Protein AF-A0A2E1W2G9-F1 (afdb_monomer)

Mean predicted aligned error: 10.28 Å

Foldseek 3Di:
DQDWDADPVRDGDPGPPPWDKDKDKDKDKDDPDLQKIKIKIKMWIWTAQPDDDPPDVPDDFRIKIKMKIKIKIWDHDDPDQWIKMKMKMWMKMWTHDPDDPPDHTKMKIKIKIKIWTQRPVFRKIKIWMWMWIPMPDDDHTDIDIDIDIDGDD

pLDDT: mean 82.3, std 17.55, range [36.31, 98.31]

Sequence (153 aa):
VKQVWFGKDGTVAEAQTANTASSFDFLLERMTGNGSAVSLEAEVVRYDGLGGYPTVPGSSYQTLSGGFLLAAYLFPETSGPGQFEILVKYGVATFSQDRNAVYPDFDQKTSEVNFNYILNEFNARVMIFFKNTDYTAVRMDDKQAGVGLQIQM

Structure (mmCIF, N/CA/C/O backbone):
data_AF-A0A2E1W2G9-F1
#
_entry.id   AF-A0A2E1W2G9-F1
#
loop_
_atom_site.group_PDB
_atom_site.id
_atom_site.type_symbol
_atom_site.label_atom_id
_atom_site.label_alt_id
_atom_site.label_comp_id
_atom_site.label_asym_id
_atom_site.label_entity_id
_atom_site.label_seq_id
_atom_site.pdbx_PDB_ins_code
_atom_site.Cartn_x
_atom_site.Cartn_y
_atom_site.Cartn_z
_atom_site.occupancy
_atom_site.B_iso_or_equiv
_atom_site.auth_seq_id
_atom_site.auth_comp_id
_atom_site.auth_asym_id
_atom_site.auth_atom_id
_atom_site.pdbx_PDB_model_num
ATOM 1 N N . VAL A 1 1 ? -3.255 2.691 -35.569 1.00 36.31 1 VAL A N 1
ATOM 2 C CA . VAL A 1 1 ? -2.872 2.916 -36.986 1.00 36.31 1 VAL A CA 1
ATOM 3 C C . VAL A 1 1 ? -1.449 3.452 -36.991 1.0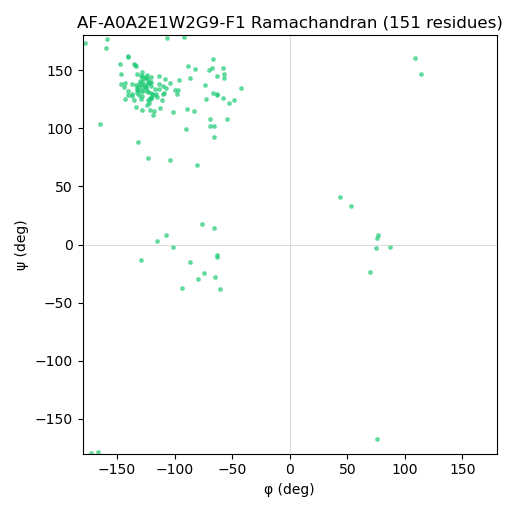0 36.31 1 VAL A C 1
ATOM 5 O O . VAL A 1 1 ? -1.207 4.435 -36.308 1.00 36.31 1 VAL A O 1
ATOM 8 N N . LYS A 1 2 ? -0.499 2.778 -37.649 1.00 36.69 2 LYS A N 1
ATOM 9 C CA . L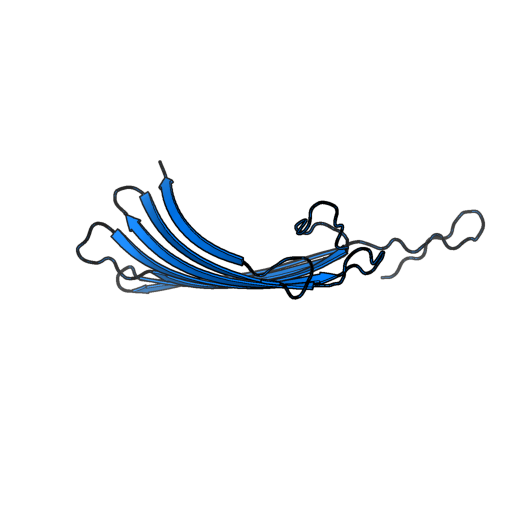YS A 1 2 ? 0.912 3.200 -37.697 1.00 36.69 2 LYS A CA 1
ATOM 10 C C . LYS A 1 2 ? 1.062 4.243 -38.810 1.00 36.69 2 LYS A C 1
ATOM 12 O O . LYS A 1 2 ? 0.810 3.912 -39.964 1.00 36.69 2 LYS A O 1
ATOM 17 N N . GLN A 1 3 ? 1.404 5.486 -38.474 1.00 40.03 3 GLN A N 1
ATOM 18 C CA . GLN A 1 3 ? 1.691 6.533 -39.461 1.00 40.03 3 GLN A CA 1
ATOM 19 C C . GLN A 1 3 ? 3.200 6.637 -39.690 1.00 40.03 3 GLN A C 1
ATOM 21 O O . GLN A 1 3 ? 3.977 6.654 -38.739 1.00 40.03 3 GLN A O 1
ATOM 26 N N . VAL A 1 4 ? 3.594 6.690 -40.961 1.00 47.53 4 VAL A N 1
ATOM 27 C CA . VAL A 1 4 ? 4.972 6.920 -41.412 1.00 47.53 4 VAL A CA 1
ATOM 28 C C . VAL A 1 4 ? 5.018 8.314 -42.027 1.00 47.53 4 VAL A C 1
ATOM 30 O O . VAL A 1 4 ? 4.169 8.639 -42.858 1.00 47.53 4 VAL A O 1
ATOM 33 N N . TRP A 1 5 ? 5.991 9.126 -41.617 1.00 48.72 5 TRP A N 1
ATOM 34 C CA . TRP A 1 5 ? 6.202 10.476 -42.134 1.00 48.72 5 TRP A CA 1
ATOM 35 C C . TRP A 1 5 ? 7.483 10.500 -42.967 1.00 48.72 5 TRP A C 1
ATOM 37 O O . TRP A 1 5 ? 8.531 10.035 -42.522 1.00 48.72 5 TRP A O 1
ATOM 47 N N . PHE A 1 6 ? 7.394 11.027 -44.185 1.00 58.53 6 PHE A N 1
ATOM 48 C CA . PHE A 1 6 ? 8.536 11.151 -45.087 1.00 58.53 6 PHE A CA 1
ATOM 49 C C . PHE A 1 6 ? 9.105 12.569 -45.016 1.00 58.53 6 PHE A C 1
ATOM 51 O O . PHE A 1 6 ? 8.359 13.546 -45.128 1.00 58.53 6 PHE A O 1
ATOM 58 N N . GLY A 1 7 ? 10.423 12.675 -44.829 1.00 50.19 7 GLY A N 1
ATOM 59 C CA . GLY A 1 7 ? 11.148 13.936 -44.949 1.00 50.19 7 GLY A CA 1
ATOM 60 C C . GLY A 1 7 ? 11.147 14.448 -46.393 1.00 50.19 7 GLY A C 1
ATOM 61 O O . GLY A 1 7 ? 10.941 13.692 -47.344 1.00 50.19 7 GLY A O 1
ATOM 62 N N . LYS A 1 8 ? 11.387 15.753 -46.577 1.00 55.28 8 LYS A N 1
ATOM 63 C CA . LYS A 1 8 ? 11.405 16.419 -47.899 1.00 55.28 8 LYS A CA 1
ATOM 64 C C . LYS A 1 8 ? 12.500 15.909 -48.854 1.00 55.28 8 LYS A C 1
ATOM 66 O O . LYS A 1 8 ? 12.471 16.255 -50.029 1.00 55.28 8 LYS A O 1
ATOM 71 N N . ASP A 1 9 ? 13.436 15.109 -48.360 1.00 70.00 9 ASP A N 1
ATOM 72 C CA . ASP A 1 9 ? 14.567 14.500 -49.067 1.00 70.00 9 ASP A CA 1
ATOM 73 C C . ASP A 1 9 ? 14.404 12.982 -49.289 1.00 70.00 9 ASP A C 1
ATOM 75 O O . ASP A 1 9 ? 15.332 12.317 -49.744 1.00 70.00 9 ASP A O 1
ATOM 79 N N . GLY A 1 10 ? 13.230 12.415 -48.984 1.00 55.09 10 GLY A N 1
ATOM 80 C CA . GLY A 1 1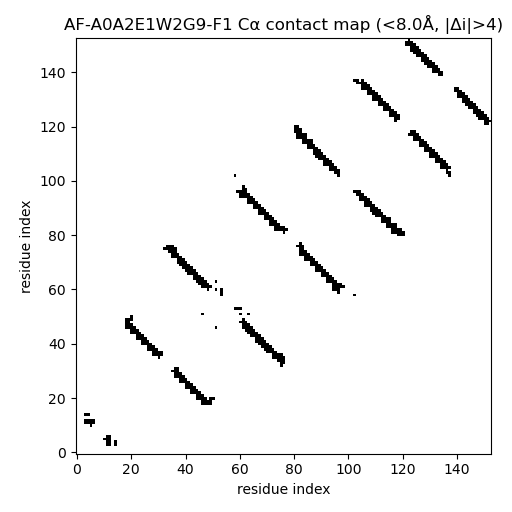0 ? 12.964 10.984 -49.151 1.00 55.09 10 GLY A CA 1
ATOM 81 C C . GLY A 1 10 ? 13.602 10.098 -48.079 1.00 55.09 10 GLY A C 1
ATOM 82 O O . GLY A 1 10 ? 13.494 8.874 -48.166 1.00 55.09 10 GLY A O 1
ATOM 83 N N . THR A 1 11 ? 14.221 10.681 -47.049 1.00 52.56 11 THR A N 1
ATOM 84 C CA . THR A 1 11 ? 14.625 9.924 -45.865 1.00 52.56 11 THR A CA 1
ATOM 85 C C . THR A 1 11 ? 13.392 9.589 -45.023 1.00 52.56 11 THR A C 1
ATOM 87 O O . THR A 1 11 ? 12.470 10.398 -44.849 1.00 52.56 11 THR A O 1
ATOM 90 N N . VAL A 1 12 ? 13.330 8.349 -44.532 1.00 50.44 12 VAL A N 1
ATOM 91 C CA . VAL A 1 12 ? 12.328 7.957 -43.538 1.00 50.44 12 VAL A CA 1
ATOM 92 C C . VAL A 1 12 ? 12.715 8.678 -42.253 1.00 50.44 12 VAL A C 1
ATOM 94 O O . VAL A 1 12 ? 13.725 8.336 -41.643 1.00 50.44 12 VAL A O 1
ATOM 97 N N . ALA A 1 13 ? 11.945 9.696 -41.866 1.00 49.22 13 ALA A N 1
ATOM 98 C CA . ALA A 1 13 ? 12.086 10.272 -40.540 1.00 49.22 13 ALA A CA 1
ATOM 99 C C . ALA A 1 13 ? 11.725 9.170 -39.536 1.00 49.22 13 ALA A C 1
ATOM 101 O O . ALA A 1 13 ? 10.699 8.500 -39.705 1.00 49.22 13 ALA A O 1
ATOM 102 N N . GLU A 1 14 ? 12.600 8.935 -38.555 1.00 48.12 14 GLU A N 1
ATOM 103 C CA . GLU A 1 14 ? 12.409 7.928 -37.511 1.00 48.12 14 GLU A CA 1
ATOM 104 C C . GLU A 1 14 ? 10.967 7.945 -36.998 1.00 48.12 14 GLU A C 1
ATOM 106 O O . GLU A 1 14 ? 10.376 9.003 -36.761 1.00 48.12 14 GLU A O 1
ATOM 111 N N . ALA A 1 15 ? 10.388 6.749 -36.869 1.00 46.38 15 ALA A N 1
ATOM 112 C CA . ALA A 1 15 ? 9.067 6.576 -36.296 1.00 46.38 15 ALA A CA 1
ATOM 113 C C . ALA A 1 15 ? 8.998 7.355 -34.977 1.00 46.38 15 ALA A C 1
ATOM 115 O O . ALA A 1 15 ? 9.821 7.126 -34.094 1.00 46.38 15 ALA A O 1
ATOM 116 N N . GLN A 1 16 ? 8.026 8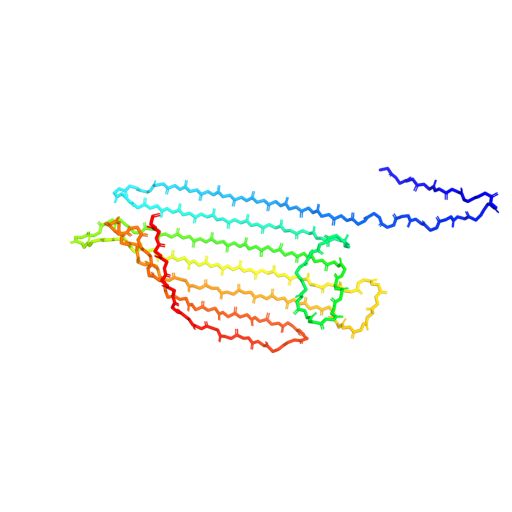.262 -34.836 1.00 42.69 16 GLN A N 1
ATOM 117 C CA . GLN A 1 16 ? 7.712 8.833 -33.531 1.00 42.69 16 GLN A CA 1
ATOM 118 C C . GLN A 1 16 ? 7.446 7.663 -32.582 1.00 42.69 16 GLN A C 1
ATOM 120 O O . GLN A 1 16 ? 6.424 6.983 -32.706 1.00 42.69 16 GLN A O 1
ATOM 125 N N . THR A 1 17 ? 8.366 7.406 -31.655 1.00 56.84 17 THR A N 1
ATOM 126 C CA . THR A 1 17 ? 8.101 6.534 -30.517 1.00 56.84 17 THR A CA 1
ATOM 127 C C . THR A 1 17 ? 7.050 7.253 -29.687 1.00 56.84 17 THR A C 1
ATOM 129 O O . THR A 1 17 ? 7.361 8.165 -28.923 1.00 56.84 17 THR A O 1
ATOM 132 N N . ALA A 1 18 ? 5.780 6.944 -29.944 1.00 63.84 18 ALA A N 1
ATOM 133 C CA . ALA A 1 18 ? 4.674 7.512 -29.202 1.00 63.84 18 ALA A CA 1
ATOM 134 C C . ALA A 1 18 ? 4.742 6.931 -27.793 1.00 63.84 18 ALA A C 1
ATOM 136 O O . ALA A 1 18 ? 4.394 5.774 -27.575 1.00 63.84 18 ALA A O 1
ATOM 137 N N . ASN A 1 19 ? 5.244 7.729 -26.862 1.00 77.94 19 ASN A N 1
ATOM 138 C CA . ASN A 1 19 ? 5.235 7.365 -25.462 1.00 77.94 19 ASN A CA 1
ATOM 139 C C . ASN A 1 19 ? 3.773 7.227 -24.983 1.00 77.94 19 ASN A C 1
ATOM 141 O O . ASN A 1 19 ? 2.896 7.968 -25.438 1.00 77.94 19 ASN A O 1
ATOM 145 N N . THR A 1 20 ? 3.493 6.296 -24.070 1.00 79.56 20 THR A N 1
ATOM 146 C CA . THR A 1 20 ? 2.134 6.011 -23.579 1.00 79.56 20 THR A CA 1
ATOM 147 C C . THR A 1 20 ? 2.082 5.857 -22.062 1.00 79.56 20 THR A C 1
ATOM 149 O O . THR A 1 20 ? 3.077 5.535 -21.416 1.00 79.56 20 THR A O 1
ATOM 152 N N . ALA A 1 21 ? 0.903 6.105 -21.495 1.00 83.50 21 ALA A N 1
ATOM 153 C CA . ALA A 1 21 ? 0.587 5.864 -20.095 1.00 83.50 21 ALA A CA 1
ATOM 154 C C . ALA A 1 21 ? -0.839 5.315 -20.004 1.00 83.50 21 ALA A C 1
ATOM 156 O O . ALA A 1 21 ? -1.755 5.856 -20.627 1.00 83.50 21 ALA A O 1
ATOM 157 N N . SER A 1 22 ? -1.026 4.243 -19.245 1.00 86.81 22 SER A N 1
ATOM 158 C CA . SER A 1 22 ? -2.330 3.624 -19.018 1.00 86.81 22 SER A CA 1
ATOM 159 C C . SER A 1 22 ? -2.427 3.117 -17.591 1.00 86.81 22 SER A C 1
ATOM 161 O O . SER A 1 22 ? -1.478 2.511 -17.091 1.00 86.81 22 SER A O 1
ATOM 163 N N . SER A 1 23 ? -3.585 3.305 -16.973 1.00 90.62 23 SER A N 1
ATOM 164 C CA . SER A 1 23 ? -3.900 2.765 -15.657 1.00 90.62 23 SER A CA 1
ATOM 165 C C . SER A 1 23 ? -5.288 2.141 -15.644 1.00 90.62 23 SER A C 1
ATOM 167 O O . SER A 1 23 ? -6.164 2.489 -16.441 1.00 90.62 23 SER A O 1
ATOM 169 N N . PHE A 1 24 ? -5.467 1.197 -14.733 1.00 94.56 24 PHE A N 1
ATOM 170 C CA . PHE A 1 24 ? -6.753 0.665 -14.330 1.00 94.56 24 PHE A CA 1
ATOM 171 C C . PHE A 1 24 ? -6.784 0.648 -12.807 1.00 94.56 24 PHE A C 1
ATOM 173 O O . PHE A 1 24 ? -5.850 0.144 -12.185 1.00 94.56 24 PHE A O 1
ATOM 180 N N . ASP A 1 25 ? -7.856 1.185 -12.243 1.00 95.94 25 ASP A N 1
ATOM 181 C CA . ASP A 1 25 ? -8.088 1.261 -10.807 1.00 95.94 25 ASP A CA 1
ATOM 182 C C . ASP A 1 25 ? -9.437 0.619 -10.471 1.00 95.94 25 ASP A C 1
ATOM 184 O O . ASP A 1 25 ? -10.403 0.706 -11.241 1.00 95.94 25 ASP A O 1
ATOM 188 N N . PHE A 1 26 ? -9.483 -0.061 -9.334 1.00 97.25 26 PHE A N 1
ATOM 189 C CA . PHE A 1 26 ? -10.660 -0.729 -8.815 1.00 97.25 26 PHE A CA 1
ATOM 190 C C . PHE A 1 26 ? -10.738 -0.534 -7.307 1.00 97.25 26 PHE A C 1
ATOM 192 O O . PHE A 1 26 ? -9.817 -0.900 -6.584 1.00 97.25 26 PHE A O 1
ATOM 199 N N . LEU A 1 27 ? -11.895 -0.074 -6.834 1.00 97.75 27 LEU A N 1
ATOM 200 C CA . LEU A 1 27 ? -12.202 0.054 -5.417 1.00 97.75 27 LEU A CA 1
ATOM 201 C C . LEU A 1 27 ? -13.569 -0.564 -5.118 1.00 97.75 27 LEU A C 1
ATOM 203 O O . LEU A 1 27 ? -14.579 -0.232 -5.744 1.00 97.75 27 LEU A O 1
ATOM 207 N N . LEU A 1 28 ? -13.599 -1.440 -4.121 1.00 97.75 28 LEU A N 1
ATOM 208 C CA . LEU A 1 28 ? -14.806 -1.973 -3.512 1.00 97.75 28 LEU A CA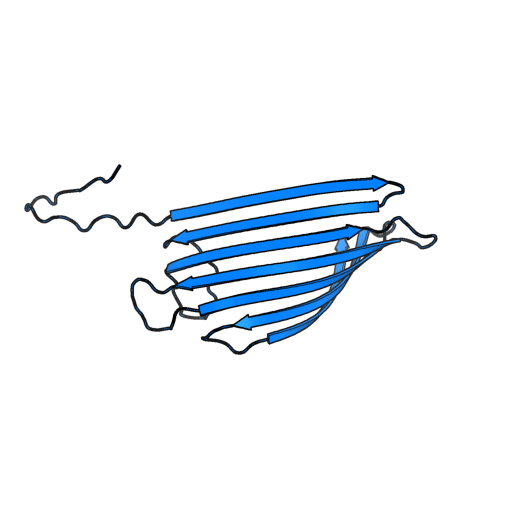 1
ATOM 209 C C . LEU A 1 28 ? -14.787 -1.645 -2.026 1.00 97.75 28 LEU A C 1
ATOM 211 O O . LEU A 1 28 ? -13.880 -2.056 -1.310 1.00 97.75 28 LEU A O 1
ATOM 215 N N . GLU A 1 29 ? -15.848 -1.011 -1.548 1.00 97.44 29 GLU A N 1
ATOM 216 C CA . GLU A 1 29 ? -16.105 -0.851 -0.123 1.00 97.44 29 GLU A CA 1
ATOM 217 C C . GLU A 1 29 ? -17.489 -1.401 0.203 1.00 97.44 29 GLU A C 1
ATOM 219 O O . GLU A 1 29 ? -18.462 -1.187 -0.528 1.00 97.44 29 GLU A O 1
ATOM 224 N N . ARG A 1 30 ? -17.582 -2.151 1.301 1.00 96.75 30 ARG A N 1
ATOM 225 C CA . ARG A 1 30 ? -18.847 -2.705 1.761 1.00 96.75 30 ARG A CA 1
ATOM 226 C C . ARG A 1 30 ? -18.937 -2.696 3.275 1.00 96.75 30 ARG A C 1
ATOM 228 O O . ARG A 1 30 ? -18.140 -3.329 3.962 1.00 96.75 30 ARG A O 1
ATOM 235 N N . MET A 1 31 ? -20.001 -2.084 3.781 1.00 95.50 31 MET A N 1
ATOM 236 C CA . MET A 1 31 ? -20.393 -2.217 5.180 1.00 95.50 31 MET A CA 1
ATOM 237 C C . MET A 1 31 ? -20.835 -3.656 5.469 1.00 95.50 31 MET A C 1
ATOM 239 O O . MET A 1 31 ? -21.666 -4.222 4.751 1.00 95.50 31 MET A O 1
ATOM 243 N N . THR A 1 32 ? -20.294 -4.243 6.534 1.00 90.06 32 THR A N 1
ATOM 244 C CA . THR A 1 32 ? -20.576 -5.625 6.958 1.00 90.06 32 THR A CA 1
ATOM 245 C C . THR A 1 32 ? -21.559 -5.710 8.130 1.00 90.06 32 THR A C 1
ATOM 247 O O . THR A 1 32 ? -21.970 -6.805 8.507 1.00 90.06 32 THR A O 1
ATOM 250 N N . GLY A 1 33 ? -22.007 -4.559 8.648 1.00 88.94 33 GLY A N 1
ATOM 251 C CA . GLY A 1 33 ? -22.973 -4.435 9.747 1.00 88.94 33 GLY A CA 1
ATOM 252 C C . GLY A 1 33 ? -22.327 -3.946 11.045 1.00 88.94 33 GLY A C 1
ATOM 253 O O . GLY A 1 33 ? -21.113 -4.025 11.210 1.00 88.94 33 GLY A O 1
ATOM 254 N N . ASN A 1 34 ? -23.127 -3.413 11.972 1.00 87.12 34 ASN A N 1
ATOM 255 C CA . ASN A 1 34 ? -22.661 -2.909 13.277 1.00 87.12 34 ASN A CA 1
ATOM 256 C C . ASN A 1 34 ? -21.506 -1.881 13.193 1.00 87.12 34 ASN A C 1
ATOM 258 O O . ASN A 1 34 ? -20.634 -1.864 14.052 1.00 87.12 34 ASN A O 1
ATOM 262 N N . GLY A 1 35 ? -21.462 -1.056 12.140 1.00 87.81 35 GLY A N 1
ATOM 263 C CA . GLY A 1 35 ? -20.392 -0.066 11.939 1.00 87.81 35 GLY A CA 1
ATOM 264 C C . GLY A 1 35 ? -19.060 -0.632 11.428 1.00 87.81 35 GLY A C 1
ATOM 265 O O . GLY A 1 35 ? -18.082 0.104 11.366 1.00 87.81 35 GLY A O 1
ATOM 266 N N . SER A 1 36 ? -19.009 -1.915 11.052 1.00 94.06 36 SER A N 1
ATOM 267 C CA . SER A 1 36 ? -17.847 -2.529 10.395 1.00 94.06 36 SER A CA 1
ATOM 268 C C . SER A 1 36 ? -17.893 -2.392 8.873 1.00 94.06 36 SER A C 1
ATOM 270 O O . SER A 1 36 ? -18.975 -2.317 8.275 1.00 94.06 36 SER A O 1
ATOM 272 N N . ALA A 1 37 ? -16.719 -2.410 8.244 1.00 96.62 37 ALA A N 1
ATOM 273 C CA . ALA A 1 37 ? -16.569 -2.340 6.795 1.00 96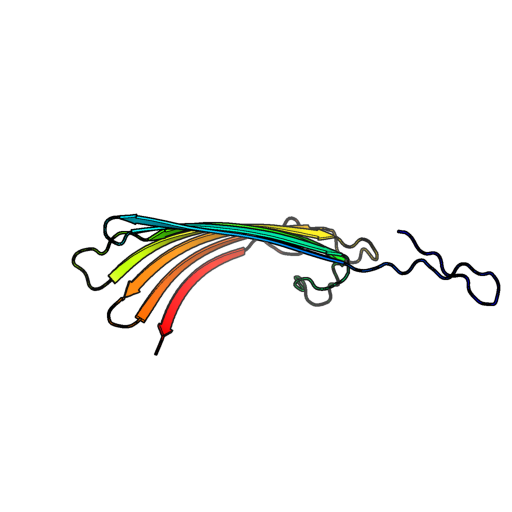.62 37 ALA A CA 1
ATOM 274 C C . ALA A 1 37 ? -15.368 -3.156 6.306 1.00 96.62 37 ALA A C 1
ATOM 276 O O . ALA A 1 37 ? -14.345 -3.253 6.978 1.00 96.62 37 ALA A O 1
ATOM 277 N N . VAL A 1 38 ? -15.500 -3.720 5.109 1.00 97.44 38 VAL A N 1
ATOM 278 C CA . VAL A 1 38 ? -14.402 -4.309 4.337 1.00 97.44 38 VAL A CA 1
ATOM 279 C C . VAL A 1 38 ? -14.142 -3.413 3.135 1.00 97.44 38 VAL A C 1
ATOM 281 O O . VAL A 1 38 ? -15.094 -3.023 2.452 1.00 97.44 38 VAL A O 1
ATOM 284 N N . SER A 1 39 ? -12.871 -3.153 2.837 1.00 98.00 39 SER A N 1
ATOM 285 C CA . SER A 1 39 ? -12.455 -2.533 1.582 1.00 98.00 39 SER A CA 1
ATOM 286 C C . SER A 1 39 ? -11.429 -3.392 0.846 1.00 98.00 39 SER A C 1
ATOM 288 O O . SER A 1 39 ? -10.617 -4.098 1.449 1.00 98.00 39 SER A O 1
ATOM 290 N N . LEU A 1 40 ? -11.508 -3.358 -0.481 1.00 97.88 40 LEU A N 1
ATOM 291 C CA . LEU A 1 40 ? -10.561 -3.974 -1.396 1.00 97.88 40 LEU A CA 1
ATOM 292 C C . LEU A 1 40 ? -10.255 -2.971 -2.506 1.00 97.88 40 LEU A C 1
ATOM 294 O O . LEU A 1 40 ? -11.169 -2.519 -3.191 1.00 97.88 40 LEU A O 1
ATOM 298 N N . GLU A 1 41 ? -8.984 -2.660 -2.701 1.00 98.12 41 GLU A N 1
ATOM 299 C CA . GLU A 1 41 ? -8.513 -1.716 -3.710 1.00 98.12 41 GLU A CA 1
ATOM 300 C C . GLU A 1 41 ? -7.399 -2.359 -4.531 1.00 98.12 41 GLU A C 1
ATOM 302 O O . GLU A 1 41 ? -6.539 -3.054 -3.987 1.00 98.12 41 GLU A O 1
ATOM 307 N N . ALA A 1 42 ? -7.414 -2.160 -5.841 1.00 97.44 42 ALA A N 1
ATOM 308 C CA . ALA A 1 42 ? -6.375 -2.646 -6.726 1.00 97.44 42 ALA A CA 1
ATOM 309 C C . ALA A 1 42 ? -6.111 -1.655 -7.850 1.00 97.44 42 ALA A C 1
ATOM 311 O O . ALA A 1 42 ? -7.037 -1.213 -8.522 1.00 97.44 42 ALA A O 1
ATOM 312 N N . GLU A 1 43 ? -4.837 -1.412 -8.122 1.00 96.31 43 GLU A N 1
ATOM 313 C CA . GLU A 1 43 ? -4.403 -0.590 -9.244 1.00 96.31 43 GLU A CA 1
ATOM 314 C C . GLU A 1 43 ? -3.392 -1.370 -10.076 1.00 96.31 43 GLU A C 1
ATOM 316 O O . GLU A 1 43 ? -2.552 -2.091 -9.535 1.00 96.31 43 GLU A O 1
ATOM 321 N N . VAL A 1 44 ? -3.440 -1.200 -11.394 1.00 93.38 44 VAL A N 1
ATOM 322 C CA . VAL A 1 44 ? -2.351 -1.567 -12.298 1.00 93.38 44 VAL A CA 1
ATOM 323 C C . VAL A 1 44 ? -2.047 -0.409 -13.236 1.00 93.38 44 VAL A C 1
ATOM 325 O O . VAL A 1 44 ? -2.943 0.240 -13.773 1.00 93.38 44 VAL A O 1
ATOM 328 N N . VAL A 1 45 ? -0.764 -0.162 -13.460 1.00 90.75 45 VAL A N 1
ATOM 329 C CA . VAL A 1 45 ? -0.254 0.932 -14.281 1.00 90.75 45 VAL A CA 1
ATOM 330 C C . VAL A 1 45 ? 0.802 0.423 -15.248 1.00 90.75 45 VAL A C 1
ATOM 332 O O . VAL A 1 45 ? 1.583 -0.482 -14.943 1.00 90.75 45 VAL A O 1
ATOM 335 N N . ARG A 1 46 ? 0.848 1.042 -16.424 1.00 88.25 46 ARG A N 1
ATOM 336 C CA . ARG A 1 46 ? 1.920 0.886 -17.400 1.00 88.25 46 ARG A CA 1
ATOM 337 C C . ARG A 1 46 ? 2.279 2.246 -17.976 1.00 88.25 46 ARG A C 1
ATOM 339 O O . ARG A 1 46 ? 1.414 2.952 -18.489 1.00 88.25 46 ARG A O 1
ATOM 346 N N . TYR A 1 47 ? 3.560 2.563 -17.935 1.00 83.94 47 TYR A N 1
ATOM 347 C CA . TYR A 1 47 ? 4.168 3.722 -18.560 1.00 83.94 47 TYR A CA 1
ATOM 348 C C . TYR A 1 47 ? 5.231 3.244 -19.544 1.00 83.94 47 TYR A C 1
ATOM 350 O O . TYR A 1 47 ? 6.003 2.339 -19.234 1.00 83.94 47 TYR A O 1
ATOM 358 N N . ASP A 1 48 ? 5.252 3.854 -20.719 1.00 81.69 48 ASP A N 1
ATOM 359 C CA . ASP A 1 48 ? 6.225 3.643 -21.788 1.00 81.69 48 ASP A CA 1
ATOM 360 C C . ASP A 1 48 ? 6.685 5.029 -22.251 1.00 81.69 48 ASP A C 1
ATOM 362 O O . ASP A 1 48 ? 6.044 5.682 -23.071 1.00 81.69 48 ASP A O 1
ATOM 366 N N . GLY A 1 49 ? 7.722 5.559 -21.609 1.00 69.44 49 GLY A N 1
ATOM 367 C CA . GLY A 1 49 ? 8.347 6.846 -21.907 1.00 69.44 49 GLY A CA 1
ATOM 368 C C . GLY A 1 49 ? 7.581 8.102 -21.459 1.00 69.44 49 GLY A C 1
ATOM 369 O O . GLY A 1 49 ? 8.097 9.206 -21.642 1.00 69.44 49 GLY A O 1
ATOM 370 N N . LEU A 1 50 ? 6.374 7.988 -20.888 1.00 67.38 50 LEU A N 1
ATOM 371 C CA . LEU A 1 50 ? 5.611 9.104 -20.300 1.00 67.38 50 LEU A CA 1
ATOM 372 C C . LEU A 1 50 ? 5.373 8.867 -18.811 1.00 67.38 50 LEU A C 1
ATOM 374 O O . LEU A 1 50 ? 4.564 8.021 -18.458 1.00 67.38 50 LEU A O 1
ATOM 378 N N . GLY A 1 51 ? 6.001 9.662 -17.944 1.00 59.72 51 GLY A N 1
ATOM 379 C CA . GLY A 1 51 ? 5.834 9.528 -16.494 1.00 59.72 51 GLY A CA 1
ATOM 380 C C . GLY A 1 51 ? 6.596 8.337 -15.901 1.00 59.72 51 GLY A C 1
ATOM 381 O O . GLY A 1 51 ? 7.470 7.763 -16.545 1.00 59.72 51 GLY A O 1
ATOM 382 N N . GLY A 1 52 ? 6.288 8.008 -14.646 1.00 55.44 52 GLY A N 1
ATOM 383 C CA . GLY A 1 52 ? 6.996 7.001 -13.852 1.00 55.44 52 GLY A CA 1
ATOM 384 C C . GLY A 1 52 ? 7.725 7.612 -12.654 1.00 55.44 52 GLY A C 1
ATOM 385 O O . GLY A 1 52 ? 8.185 8.754 -12.691 1.00 55.44 52 GLY A O 1
ATOM 386 N N . TYR A 1 53 ? 7.803 6.857 -11.558 1.00 53.25 53 TYR A N 1
ATOM 387 C CA . TYR A 1 53 ? 8.548 7.280 -10.376 1.00 53.25 53 TYR A CA 1
ATOM 388 C C . TYR A 1 53 ? 10.053 7.188 -10.665 1.00 53.25 53 TYR A C 1
ATOM 390 O O . TYR A 1 53 ? 10.520 6.104 -11.023 1.00 53.25 53 TYR A O 1
ATOM 398 N N . PRO A 1 54 ? 10.842 8.266 -10.492 1.00 53.06 54 PRO A N 1
ATOM 399 C CA . PRO A 1 54 ? 12.292 8.150 -10.499 1.00 53.06 54 PRO A CA 1
ATOM 400 C C . PRO A 1 54 ? 12.703 7.322 -9.279 1.00 53.06 54 PRO A C 1
ATOM 402 O O . PRO A 1 54 ? 12.698 7.804 -8.149 1.00 53.06 54 PRO A O 1
ATOM 405 N N . THR A 1 55 ? 13.016 6.048 -9.487 1.00 53.59 55 THR A N 1
ATOM 406 C CA . THR A 1 55 ? 13.352 5.121 -8.397 1.00 53.59 55 THR A CA 1
ATOM 407 C C . THR A 1 55 ? 14.822 5.151 -8.009 1.00 53.59 55 THR A C 1
ATOM 409 O O . THR A 1 55 ? 15.178 4.721 -6.911 1.00 53.59 55 THR A O 1
ATOM 412 N N . VAL A 1 56 ? 15.670 5.734 -8.862 1.00 54.69 56 VAL A N 1
ATOM 413 C CA . VAL A 1 56 ? 17.089 5.983 -8.587 1.00 54.69 56 VAL A CA 1
ATOM 414 C C . VAL A 1 56 ? 17.455 7.388 -9.077 1.00 54.69 56 VAL A C 1
ATOM 416 O O . VAL A 1 56 ? 17.165 7.707 -10.237 1.00 54.69 56 VAL A O 1
ATOM 419 N N . PRO A 1 57 ? 18.092 8.235 -8.246 1.00 51.28 57 PRO A N 1
ATOM 420 C CA . PRO A 1 57 ? 18.616 9.525 -8.688 1.00 51.28 57 PRO A CA 1
ATOM 421 C C . PRO A 1 57 ? 19.522 9.353 -9.914 1.00 51.28 57 PRO A C 1
ATOM 423 O O . PRO A 1 57 ? 20.494 8.605 -9.868 1.00 51.28 57 PRO A O 1
ATOM 426 N N . GLY A 1 58 ? 19.184 10.020 -11.019 1.00 51.91 58 GLY A N 1
ATOM 427 C CA . GLY A 1 58 ? 19.928 9.924 -12.281 1.00 51.91 58 GLY A CA 1
ATOM 428 C C . GLY A 1 58 ? 19.515 8.775 -13.212 1.00 51.91 58 GLY A C 1
ATOM 429 O O . GLY A 1 58 ? 20.048 8.688 -14.315 1.00 51.91 58 GLY A O 1
ATOM 430 N N . SER A 1 59 ? 18.556 7.925 -12.826 1.00 54.44 59 SER A N 1
ATOM 431 C CA . SER A 1 59 ? 17.975 6.929 -13.738 1.00 54.44 59 SER A CA 1
ATOM 432 C C . SER A 1 59 ? 16.815 7.505 -14.552 1.00 54.44 59 SER A C 1
ATOM 434 O O . SER A 1 59 ? 16.007 8.284 -14.048 1.00 54.44 59 SER A O 1
ATOM 436 N N . SER A 1 60 ? 16.720 7.085 -15.814 1.00 56.38 60 SER A N 1
ATOM 437 C CA . SER A 1 60 ? 15.556 7.309 -16.676 1.00 56.38 60 SER A CA 1
ATOM 438 C C . SER A 1 60 ? 15.043 5.953 -17.160 1.00 56.38 60 SER A C 1
ATOM 440 O O . SER A 1 60 ? 15.284 5.545 -18.294 1.00 56.38 60 SER A O 1
ATOM 442 N N . TYR A 1 61 ? 14.387 5.206 -16.265 1.00 59.59 61 TYR A N 1
ATOM 443 C CA . TYR A 1 61 ? 13.679 3.990 -16.674 1.00 59.59 61 TYR A CA 1
ATOM 444 C C . TYR A 1 61 ? 12.557 4.378 -17.627 1.00 59.59 61 TYR A C 1
ATOM 446 O O . TYR A 1 61 ? 11.804 5.315 -17.360 1.00 59.59 61 TYR A O 1
ATOM 454 N N . GLN A 1 62 ? 12.505 3.700 -18.767 1.00 65.38 62 GLN A N 1
ATOM 455 C CA . GLN A 1 62 ? 11.614 4.089 -19.850 1.00 65.38 62 GLN A CA 1
ATOM 456 C C . GLN A 1 62 ? 10.300 3.345 -19.782 1.00 65.38 62 GLN A C 1
ATOM 458 O O . GLN A 1 62 ? 9.258 3.951 -20.007 1.00 65.38 62 GLN A O 1
ATOM 463 N N . THR A 1 63 ? 10.346 2.073 -19.401 1.00 72.56 63 THR A N 1
ATOM 464 C CA . THR A 1 63 ? 9.144 1.282 -19.195 1.00 72.56 63 THR A CA 1
ATOM 465 C C . THR A 1 63 ? 8.991 0.992 -17.709 1.00 72.56 63 THR A C 1
ATOM 467 O O . THR A 1 63 ? 9.893 0.448 -17.069 1.00 72.56 63 THR A O 1
ATOM 470 N N . LEU A 1 64 ? 7.837 1.366 -17.163 1.00 81.12 64 LEU A N 1
ATOM 471 C CA . LEU A 1 64 ? 7.401 1.014 -15.817 1.00 81.12 64 LEU A CA 1
ATOM 472 C C . LEU A 1 64 ? 6.080 0.271 -15.933 1.00 81.12 64 LEU A C 1
ATOM 474 O O . LEU A 1 64 ? 5.116 0.817 -16.462 1.00 81.12 64 LEU A O 1
ATOM 478 N N . SER A 1 65 ? 5.992 -0.928 -15.377 1.00 89.25 65 SER A N 1
ATOM 479 C CA . SER A 1 65 ? 4.700 -1.570 -15.139 1.00 89.25 65 SER A CA 1
ATOM 480 C C . SER A 1 65 ? 4.612 -2.021 -13.703 1.00 89.25 65 SER A C 1
ATOM 482 O O . SER A 1 65 ? 5.554 -2.612 -13.189 1.00 89.25 65 SER A O 1
ATOM 484 N N . GLY A 1 66 ? 3.487 -1.779 -13.057 1.00 91.44 66 GLY A N 1
ATOM 485 C CA . GLY A 1 66 ? 3.315 -2.170 -11.673 1.00 91.44 66 GLY A CA 1
ATOM 486 C C . GLY A 1 66 ? 1.871 -2.095 -11.252 1.00 91.44 66 GLY A C 1
ATOM 487 O O . GLY A 1 66 ? 0.992 -1.771 -12.042 1.00 91.44 66 GLY A O 1
ATOM 488 N N . GLY A 1 67 ? 1.631 -2.412 -9.999 1.00 94.25 67 GLY A N 1
ATOM 489 C CA . GLY A 1 67 ? 0.310 -2.372 -9.425 1.00 94.25 67 GLY A CA 1
ATOM 490 C C . GLY A 1 67 ? 0.341 -2.745 -7.962 1.00 94.25 67 GLY A C 1
ATOM 491 O O . GLY A 1 67 ? 1.373 -3.160 -7.426 1.00 94.25 67 GLY A O 1
ATOM 492 N N . PHE A 1 68 ? -0.802 -2.607 -7.315 1.00 96.94 68 PHE A N 1
ATOM 493 C CA . PHE A 1 68 ? -0.977 -3.056 -5.950 1.00 96.94 68 PHE A CA 1
ATOM 494 C C . PHE A 1 68 ? -2.348 -3.681 -5.742 1.00 96.94 68 PHE A C 1
ATOM 496 O O . PHE A 1 68 ? -3.279 -3.457 -6.506 1.00 96.94 68 PHE A O 1
ATOM 503 N N . LEU A 1 69 ? -2.440 -4.455 -4.668 1.00 98.06 69 LEU A N 1
ATOM 504 C CA . LEU A 1 69 ? -3.674 -4.902 -4.052 1.00 98.06 69 LEU A CA 1
ATOM 505 C C . LEU A 1 69 ? -3.635 -4.479 -2.585 1.00 98.06 69 LEU A C 1
ATOM 507 O O . LEU A 1 69 ? -2.626 -4.669 -1.904 1.00 98.06 69 LEU A O 1
ATOM 511 N N . LEU A 1 70 ? -4.729 -3.919 -2.101 1.00 98.25 70 LEU A N 1
ATOM 512 C CA . LEU A 1 70 ? -4.920 -3.487 -0.731 1.00 98.25 70 LEU A CA 1
ATOM 513 C C . LEU A 1 70 ? -6.227 -4.080 -0.229 1.00 98.25 70 LEU A C 1
ATOM 515 O O . LEU A 1 70 ? -7.247 -4.004 -0.905 1.00 98.25 70 LEU A O 1
ATOM 519 N N . ALA A 1 71 ? -6.188 -4.673 0.956 1.00 98.31 71 ALA A N 1
ATOM 520 C CA . ALA A 1 71 ? -7.381 -5.112 1.659 1.00 98.31 71 ALA A CA 1
ATOM 521 C C . ALA A 1 71 ? -7.379 -4.506 3.058 1.00 98.31 71 ALA A C 1
ATOM 523 O O . ALA A 1 71 ? -6.352 -4.536 3.742 1.00 98.31 71 ALA A O 1
ATOM 524 N N . ALA A 1 72 ? -8.521 -3.987 3.492 1.00 98.12 72 ALA A N 1
ATOM 525 C CA . ALA A 1 72 ? -8.682 -3.495 4.847 1.00 98.12 72 ALA A CA 1
ATOM 526 C C . ALA A 1 72 ? -9.980 -3.989 5.477 1.00 98.12 72 ALA A C 1
ATOM 528 O O . ALA A 1 72 ? -10.969 -4.292 4.803 1.00 98.12 72 ALA A O 1
ATOM 529 N N . TYR A 1 73 ? -9.952 -4.072 6.802 1.00 97.38 73 TYR A N 1
ATOM 530 C CA . TYR A 1 73 ? -11.120 -4.359 7.609 1.00 97.38 73 TYR A CA 1
ATOM 531 C C . TYR A 1 73 ? -11.193 -3.391 8.783 1.00 97.38 73 TYR A C 1
ATOM 533 O O . TYR A 1 73 ? -10.310 -3.375 9.645 1.00 97.38 73 TYR A O 1
ATOM 541 N N . LEU A 1 74 ? -12.273 -2.615 8.807 1.00 96.25 74 LEU A N 1
ATOM 542 C CA . LEU A 1 74 ? -12.669 -1.753 9.906 1.00 96.25 74 LEU A CA 1
ATOM 543 C C . LEU A 1 74 ? -13.555 -2.555 10.855 1.00 96.25 74 LEU A C 1
ATOM 545 O O . LEU A 1 74 ? -14.655 -2.990 10.500 1.00 96.25 74 LEU A O 1
ATOM 549 N N . PHE A 1 75 ? -13.074 -2.739 12.076 1.00 94.94 75 PHE A N 1
ATOM 550 C CA . PHE A 1 75 ? -13.820 -3.402 13.129 1.00 94.94 75 PHE A CA 1
ATOM 551 C C . PHE A 1 75 ? -14.991 -2.523 13.591 1.00 94.94 75 PHE A C 1
ATOM 553 O O . PHE A 1 75 ? -14.906 -1.290 13.552 1.00 94.94 75 PHE A O 1
ATOM 560 N N . PRO A 1 76 ? -16.094 -3.144 14.049 1.00 92.38 76 PRO A N 1
ATOM 561 C CA . PRO A 1 76 ? -17.198 -2.396 14.633 1.00 92.38 76 PRO A CA 1
ATOM 562 C C . PRO A 1 76 ? -16.708 -1.576 15.832 1.00 92.38 76 PRO A C 1
ATOM 564 O O . PRO A 1 76 ? -15.742 -1.952 16.503 1.00 92.38 76 PRO A O 1
ATOM 567 N N . GLU A 1 77 ? -17.383 -0.463 16.106 1.00 87.38 77 GLU A N 1
ATOM 568 C CA . GLU A 1 77 ? -17.095 0.345 17.287 1.00 87.38 77 GLU A CA 1
ATOM 569 C C . GLU A 1 77 ? -17.255 -0.502 18.553 1.00 87.38 77 GLU A C 1
ATOM 571 O O . GLU A 1 77 ? -18.255 -1.195 18.758 1.00 87.38 77 GLU A O 1
ATOM 576 N N . THR A 1 78 ? -16.204 -0.505 19.371 1.00 78.44 78 THR A N 1
ATOM 577 C CA . THR A 1 78 ? -16.219 -1.158 20.685 1.00 78.44 78 THR A CA 1
ATOM 578 C C . THR A 1 78 ? -16.648 -0.139 21.737 1.00 78.44 78 THR A C 1
ATOM 580 O O . THR A 1 78 ? -16.864 1.022 21.422 1.00 78.44 78 THR A O 1
ATOM 583 N N . SER A 1 79 ? -16.757 -0.516 23.011 1.00 73.94 79 SER A N 1
ATOM 584 C CA . SER A 1 79 ? -17.147 0.409 24.091 1.00 73.94 79 SER A CA 1
ATOM 585 C C . SER A 1 79 ? -16.131 1.535 24.390 1.00 73.94 79 SER A C 1
ATOM 587 O O . SER A 1 79 ? -16.186 2.128 25.465 1.00 73.94 79 SER A O 1
ATOM 589 N N . GLY A 1 80 ? -15.157 1.769 23.507 1.00 78.25 80 GLY A N 1
ATOM 590 C CA . GLY A 1 80 ? -14.148 2.822 23.597 1.00 78.25 80 GLY A CA 1
ATOM 591 C C . GLY A 1 80 ? -14.404 3.965 22.606 1.00 78.25 80 GLY A C 1
ATOM 592 O O . GLY A 1 80 ? -15.325 3.886 21.803 1.00 78.25 80 GLY A O 1
ATOM 593 N N . PRO A 1 81 ? -13.574 5.022 22.627 1.00 85.88 81 PRO A N 1
ATOM 594 C CA . PRO A 1 81 ? -13.802 6.260 21.867 1.00 85.88 81 PRO A CA 1
ATOM 595 C C . PRO A 1 81 ? -13.495 6.151 20.357 1.00 85.88 81 PRO A C 1
ATOM 597 O O . PRO A 1 81 ? -13.234 7.158 19.696 1.00 85.88 81 PRO A O 1
ATOM 600 N N . GLY A 1 82 ? -13.405 4.938 19.809 1.00 88.62 82 GLY A N 1
ATOM 601 C CA . GLY A 1 82 ? -12.914 4.750 18.453 1.00 88.62 82 GLY A CA 1
ATOM 602 C C . GLY A 1 82 ? -13.020 3.335 17.900 1.00 88.62 82 GLY A C 1
ATOM 603 O O . GLY A 1 82 ? -13.484 2.395 18.551 1.00 88.62 82 GLY A O 1
ATOM 604 N N . GLN A 1 83 ? -12.550 3.206 16.661 1.00 93.44 83 GLN A N 1
ATOM 605 C CA . GLN A 1 83 ? -12.583 1.988 15.860 1.00 93.44 83 GLN A CA 1
ATOM 606 C C . GLN A 1 83 ? -11.178 1.553 15.461 1.00 93.44 83 GLN A C 1
ATOM 608 O O . GLN A 1 83 ? -10.301 2.369 15.180 1.00 93.44 83 GLN A O 1
ATOM 613 N N . PHE A 1 84 ? -10.974 0.242 15.425 1.00 95.00 84 PHE A N 1
ATOM 614 C CA . PHE A 1 84 ? -9.729 -0.353 14.965 1.00 95.00 84 PHE A CA 1
ATOM 615 C C . PHE A 1 84 ? -9.849 -0.759 13.499 1.00 95.00 84 PHE A C 1
ATOM 617 O O . PHE A 1 84 ? -10.880 -1.283 13.086 1.00 95.00 84 PHE A O 1
ATOM 624 N N . GLU A 1 85 ? -8.789 -0.574 12.726 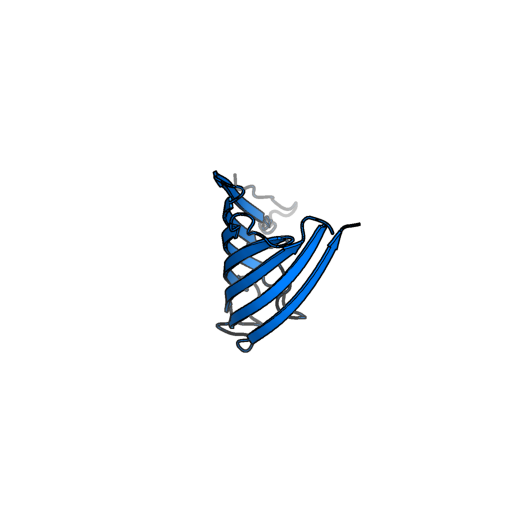1.00 96.00 85 GLU A N 1
ATOM 625 C CA . GLU A 1 85 ? -8.690 -1.035 11.346 1.00 96.00 85 GLU A CA 1
ATOM 626 C C . GLU A 1 85 ? -7.359 -1.759 11.144 1.00 96.00 85 GLU A C 1
ATOM 628 O O . GLU A 1 85 ? -6.302 -1.300 11.581 1.00 96.00 85 GLU A O 1
ATOM 633 N N . ILE A 1 86 ? -7.420 -2.900 10.462 1.00 97.69 86 ILE A N 1
ATOM 634 C CA . ILE A 1 86 ? -6.240 -3.565 9.915 1.00 97.69 86 ILE A CA 1
ATOM 635 C C . ILE A 1 86 ? -6.235 -3.390 8.403 1.00 97.69 86 ILE A C 1
ATOM 637 O O . ILE A 1 86 ? -7.257 -3.597 7.750 1.00 97.69 86 ILE A O 1
ATOM 641 N N . LEU A 1 87 ? -5.081 -3.034 7.851 1.00 97.88 87 LEU A N 1
ATOM 642 C CA . LEU A 1 87 ? -4.892 -2.865 6.418 1.00 97.88 87 LEU A CA 1
ATOM 643 C C . LEU A 1 87 ? -3.629 -3.587 5.982 1.00 97.88 87 LEU A C 1
ATOM 645 O O . LEU A 1 87 ? -2.577 -3.471 6.609 1.00 97.88 87 LEU A O 1
ATOM 649 N N . VAL A 1 88 ? -3.732 -4.323 4.885 1.00 98.31 88 VAL A N 1
ATOM 650 C CA . VAL A 1 88 ? -2.596 -4.957 4.223 1.00 98.31 88 VAL A CA 1
ATOM 651 C C . VAL A 1 88 ? -2.497 -4.441 2.798 1.00 98.31 88 VAL A C 1
ATOM 653 O O . VAL A 1 88 ? -3.512 -4.277 2.123 1.00 98.31 88 VAL A O 1
ATOM 656 N N . LYS A 1 89 ? -1.276 -4.190 2.333 1.00 98.25 89 LYS A N 1
ATOM 657 C CA . LYS A 1 89 ? -0.996 -3.771 0.961 1.00 98.25 89 LYS A CA 1
ATOM 658 C C . LYS A 1 89 ? 0.148 -4.595 0.396 1.00 98.25 89 LYS A C 1
ATOM 660 O O . LYS A 1 89 ? 1.188 -4.753 1.030 1.00 98.25 89 LYS A O 1
ATOM 665 N N . TYR A 1 90 ? -0.044 -5.097 -0.813 1.00 98.12 90 TYR A N 1
ATOM 666 C CA . TYR A 1 90 ? 0.982 -5.775 -1.586 1.00 98.12 90 TYR A CA 1
ATOM 667 C C . TYR A 1 90 ? 1.141 -5.074 -2.928 1.00 98.12 90 TYR A C 1
ATOM 669 O O . TYR A 1 90 ? 0.166 -4.905 -3.653 1.00 98.12 90 TYR A O 1
ATOM 677 N N . GLY A 1 91 ? 2.357 -4.649 -3.249 1.00 97.12 91 GLY A N 1
ATOM 678 C CA . GLY A 1 91 ? 2.690 -3.949 -4.482 1.00 97.12 91 GLY A CA 1
ATOM 679 C C . GLY A 1 91 ? 3.805 -4.649 -5.242 1.00 97.12 91 GLY A C 1
ATOM 680 O O . GLY A 1 91 ? 4.747 -5.166 -4.640 1.00 97.12 91 GLY A O 1
ATOM 681 N N . VAL A 1 92 ? 3.714 -4.628 -6.567 1.00 95.44 92 VAL A N 1
ATOM 682 C CA . VAL A 1 92 ? 4.763 -5.091 -7.476 1.00 95.44 92 VAL A CA 1
ATOM 683 C C . VAL A 1 92 ? 5.030 -4.023 -8.523 1.00 95.44 92 VAL A C 1
ATOM 685 O O . VAL A 1 92 ? 4.101 -3.383 -9.012 1.00 95.44 92 VAL A O 1
ATOM 688 N N . ALA A 1 93 ? 6.289 -3.823 -8.881 1.00 91.50 93 ALA A N 1
ATOM 689 C CA . ALA A 1 93 ? 6.672 -2.948 -9.975 1.00 91.50 93 ALA A CA 1
ATOM 690 C C . ALA A 1 93 ? 7.913 -3.498 -10.676 1.00 91.50 93 ALA A C 1
ATOM 692 O O . ALA A 1 93 ? 8.851 -3.930 -10.018 1.00 91.50 93 ALA A O 1
ATOM 693 N N . THR A 1 94 ? 7.913 -3.446 -11.999 1.00 89.94 94 THR A N 1
ATOM 694 C CA . THR A 1 94 ? 9.020 -3.827 -12.874 1.00 89.94 94 THR A CA 1
ATOM 695 C C . THR A 1 94 ? 9.477 -2.593 -13.634 1.00 89.94 94 THR A C 1
ATOM 697 O O . THR A 1 94 ? 8.661 -1.840 -14.181 1.00 89.94 94 THR A O 1
ATOM 700 N N . PHE A 1 95 ? 10.789 -2.403 -13.666 1.00 85.19 95 PHE A N 1
ATOM 701 C CA . PHE A 1 95 ? 11.466 -1.268 -14.272 1.00 85.19 95 PHE A CA 1
ATOM 702 C C . PHE A 1 95 ? 12.397 -1.779 -15.364 1.00 85.19 95 PHE A C 1
ATOM 704 O O . PHE A 1 95 ? 13.253 -2.618 -15.084 1.00 85.19 95 PHE A O 1
ATOM 711 N N . SER A 1 96 ? 12.256 -1.250 -16.583 1.00 81.50 96 SER A N 1
ATOM 712 C CA . SER A 1 96 ? 13.100 -1.637 -17.717 1.00 81.50 96 SER A CA 1
ATOM 713 C C . SER A 1 96 ? 13.740 -0.447 -18.440 1.00 81.50 96 SER A C 1
ATOM 715 O O . SER A 1 96 ? 13.126 0.618 -18.607 1.00 81.50 96 SER A O 1
ATOM 717 N N . GLN A 1 97 ? 15.006 -0.615 -18.844 1.00 70.44 97 GLN A N 1
ATOM 718 C CA . GLN A 1 97 ? 15.770 0.340 -19.657 1.00 70.44 97 GLN A CA 1
ATOM 719 C C . GLN A 1 97 ? 15.893 -0.134 -21.111 1.00 70.44 97 GLN A C 1
ATOM 721 O O . GLN A 1 97 ? 16.974 -0.464 -21.589 1.00 70.44 97 GLN A O 1
ATOM 726 N N . ASP A 1 98 ? 14.791 -0.065 -21.857 1.00 62.88 98 ASP A N 1
ATOM 727 C CA . ASP A 1 98 ? 14.711 -0.498 -23.262 1.00 62.88 98 ASP A CA 1
ATOM 728 C C . ASP A 1 98 ? 15.615 0.281 -24.259 1.00 62.88 98 ASP A C 1
ATOM 730 O O . ASP A 1 98 ? 15.712 -0.109 -25.423 1.00 62.88 98 ASP A O 1
ATOM 734 N N . ARG A 1 99 ? 16.276 1.391 -23.867 1.00 52.94 99 ARG A N 1
ATOM 735 C CA . ARG A 1 99 ? 17.046 2.258 -24.801 1.00 52.94 99 ARG A CA 1
ATOM 736 C C . ARG A 1 99 ? 18.492 2.615 -24.418 1.00 52.94 99 ARG A C 1
ATOM 738 O O . ARG A 1 99 ? 19.198 3.120 -25.284 1.00 52.94 99 ARG A O 1
ATOM 745 N N . ASN A 1 100 ? 18.961 2.399 -23.184 1.00 54.06 100 ASN A N 1
ATOM 746 C CA . ASN A 1 100 ? 20.363 2.667 -22.798 1.00 54.06 100 ASN A CA 1
ATOM 747 C C . ASN A 1 100 ? 20.693 1.980 -21.465 1.00 54.06 100 ASN A C 1
ATOM 749 O O . ASN A 1 100 ? 20.294 2.469 -20.418 1.00 54.06 100 ASN A O 1
ATOM 753 N N . ALA A 1 101 ? 21.415 0.859 -21.495 1.00 56.22 101 ALA A N 1
ATOM 754 C CA . ALA A 1 101 ? 21.645 0.007 -20.325 1.00 56.22 101 ALA A CA 1
ATOM 755 C C . ALA A 1 101 ? 22.769 0.529 -19.403 1.00 56.22 101 ALA A C 1
ATOM 757 O O . ALA A 1 101 ? 23.834 -0.079 -19.305 1.00 56.22 101 ALA A O 1
ATOM 758 N N . VAL A 1 102 ? 22.555 1.664 -18.727 1.00 65.44 102 VAL A N 1
ATOM 759 C CA . VAL A 1 102 ? 23.460 2.100 -17.638 1.00 65.44 102 VAL A CA 1
ATOM 760 C C . VAL A 1 102 ? 23.151 1.337 -16.347 1.00 65.44 102 VAL A C 1
ATOM 762 O O . VAL A 1 102 ? 24.052 1.077 -15.551 1.00 65.44 102 VAL A O 1
ATOM 765 N N . TYR A 1 103 ? 21.891 0.935 -16.159 1.00 68.81 103 TYR A N 1
ATOM 766 C CA . TYR A 1 103 ? 21.438 0.147 -15.016 1.00 68.81 103 TYR A CA 1
ATOM 767 C C . TYR A 1 103 ? 20.660 -1.086 -15.488 1.00 68.81 103 TYR A C 1
ATOM 769 O O . TYR A 1 103 ? 19.967 -1.001 -16.504 1.00 68.81 103 TYR A O 1
ATOM 777 N N . PRO A 1 104 ? 20.770 -2.226 -14.782 1.00 78.06 104 PRO A N 1
ATOM 778 C CA . PRO A 1 104 ? 19.977 -3.405 -15.096 1.00 78.06 104 PRO A CA 1
ATOM 779 C C . PRO A 1 104 ? 18.494 -3.164 -14.799 1.00 78.06 104 PRO A C 1
ATOM 781 O O . PRO A 1 104 ? 18.145 -2.409 -13.886 1.00 78.06 104 PRO A O 1
ATOM 784 N N . ASP A 1 105 ? 17.641 -3.863 -15.540 1.00 84.88 105 ASP A N 1
ATOM 785 C CA . ASP A 1 105 ? 16.226 -4.003 -15.213 1.00 84.88 105 ASP A CA 1
ATOM 786 C C . ASP A 1 105 ? 16.075 -4.597 -13.809 1.00 84.88 105 ASP A C 1
ATOM 788 O O . ASP A 1 105 ? 16.868 -5.448 -13.386 1.00 84.88 105 ASP A O 1
ATOM 792 N N . PHE A 1 106 ? 15.063 -4.145 -13.073 1.00 86.56 106 PHE A N 1
ATOM 793 C CA . PHE A 1 106 ? 14.820 -4.637 -11.724 1.00 86.56 106 PHE A CA 1
ATOM 794 C C . PHE A 1 106 ? 13.334 -4.658 -11.379 1.00 86.56 106 PHE A C 1
ATOM 796 O O . PHE A 1 106 ? 12.533 -3.886 -11.907 1.00 86.56 106 PHE A O 1
ATOM 803 N N . ASP A 1 107 ? 12.993 -5.532 -10.439 1.00 91.50 107 ASP A N 1
ATOM 804 C CA . ASP A 1 107 ? 11.674 -5.634 -9.840 1.00 91.50 107 ASP A CA 1
ATOM 805 C C . ASP A 1 107 ? 11.737 -5.122 -8.405 1.00 91.50 107 ASP A C 1
ATOM 807 O O . ASP A 1 107 ? 12.697 -5.382 -7.675 1.00 91.50 107 ASP A O 1
ATOM 811 N N . GLN A 1 108 ? 10.677 -4.438 -7.997 1.00 91.94 108 GLN A N 1
ATOM 812 C CA . GLN A 1 108 ? 10.412 -4.026 -6.633 1.00 91.94 108 GLN A CA 1
ATOM 813 C C . GLN A 1 108 ? 9.145 -4.726 -6.142 1.00 91.94 108 GLN A C 1
ATOM 815 O O . GLN A 1 108 ? 8.094 -4.657 -6.784 1.00 91.94 108 GLN A O 1
ATOM 820 N N . LYS A 1 109 ? 9.227 -5.361 -4.974 1.00 96.44 109 LYS A N 1
ATOM 821 C CA . LYS A 1 109 ? 8.071 -5.931 -4.275 1.00 96.44 109 LYS A CA 1
ATOM 822 C C . LYS A 1 109 ? 7.919 -5.243 -2.935 1.00 96.44 109 LYS A C 1
ATOM 824 O O . LYS A 1 109 ? 8.873 -5.184 -2.173 1.00 96.44 109 LYS A O 1
ATOM 829 N N . THR A 1 110 ? 6.724 -4.757 -2.635 1.00 96.56 110 THR A N 1
ATOM 830 C CA . THR A 1 110 ? 6.426 -4.073 -1.375 1.00 96.56 110 THR A CA 1
ATOM 831 C C . THR A 1 110 ? 5.323 -4.826 -0.652 1.00 96.56 110 THR A C 1
ATOM 833 O O . THR A 1 110 ? 4.261 -5.057 -1.220 1.00 96.56 110 THR A O 1
ATOM 836 N N . SER A 1 111 ? 5.556 -5.194 0.602 1.00 97.94 111 SER A N 1
ATOM 837 C CA . SER A 1 111 ? 4.535 -5.750 1.493 1.00 97.94 111 SER A CA 1
ATOM 838 C C . SER A 1 111 ? 4.393 -4.843 2.700 1.00 97.94 111 SER A C 1
ATOM 840 O O . SER A 1 111 ? 5.392 -4.508 3.334 1.00 97.94 111 SER A O 1
ATOM 842 N N . GLU A 1 112 ? 3.169 -4.457 3.028 1.00 97.94 112 GLU A N 1
ATOM 843 C CA . GLU A 1 112 ? 2.887 -3.528 4.112 1.00 97.94 112 GLU A CA 1
ATOM 844 C C . GLU A 1 112 ? 1.689 -3.994 4.936 1.00 97.94 112 GLU A C 1
ATOM 846 O O . GLU A 1 112 ? 0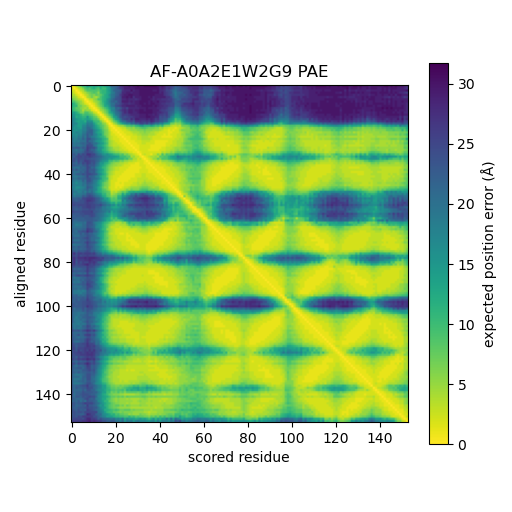.687 -4.457 4.390 1.00 97.94 112 GLU A O 1
ATOM 851 N N . VAL A 1 113 ? 1.798 -3.862 6.256 1.00 98.19 113 VAL A N 1
ATOM 852 C CA . VAL A 1 113 ? 0.709 -4.090 7.208 1.00 98.19 113 VAL A CA 1
ATOM 853 C C . VAL A 1 113 ? 0.592 -2.868 8.105 1.00 98.19 113 VAL A C 1
ATOM 855 O O . VAL A 1 113 ? 1.589 -2.396 8.652 1.00 98.19 113 VAL A O 1
ATOM 858 N N . ASN A 1 114 ? -0.632 -2.384 8.265 1.00 97.94 114 ASN A N 1
ATOM 859 C CA . ASN A 1 114 ? -0.982 -1.217 9.052 1.00 97.94 114 ASN A CA 1
ATOM 860 C C . ASN A 1 114 ? -2.019 -1.596 10.105 1.00 97.94 114 ASN A C 1
ATOM 862 O O . ASN A 1 114 ? -2.983 -2.312 9.824 1.00 97.94 114 ASN A O 1
ATOM 866 N N . PHE A 1 115 ? -1.830 -1.050 11.298 1.00 97.50 115 PHE A N 1
ATOM 867 C CA . PHE A 1 115 ? -2.790 -1.087 12.387 1.00 97.50 115 PHE A CA 1
ATOM 868 C C . PHE A 1 115 ? -3.187 0.343 12.713 1.00 97.50 115 PHE A C 1
ATOM 870 O O . PHE A 1 115 ? -2.360 1.147 13.148 1.00 97.50 115 PHE A O 1
ATOM 877 N N . ASN A 1 116 ? -4.456 0.644 12.487 1.00 95.75 116 ASN A N 1
ATOM 878 C CA . ASN A 1 116 ? -5.016 1.973 12.615 1.00 95.75 116 ASN A CA 1
ATOM 879 C C . ASN A 1 116 ? -6.016 1.999 13.767 1.00 95.75 116 ASN A C 1
ATOM 881 O O . ASN A 1 116 ? -6.828 1.091 13.929 1.00 95.75 116 ASN A O 1
ATOM 885 N N . TYR A 1 117 ? -5.975 3.064 14.557 1.00 94.31 117 TYR A N 1
ATOM 886 C CA . TYR A 1 117 ? -6.988 3.374 15.553 1.00 94.31 117 TYR A CA 1
ATOM 887 C C . TYR A 1 117 ? -7.575 4.748 15.242 1.00 94.31 117 TYR A C 1
ATOM 889 O O . TYR A 1 117 ? -6.864 5.756 15.253 1.00 94.31 117 TYR A O 1
ATOM 897 N N . ILE A 1 118 ? -8.862 4.764 14.909 1.00 92.69 118 ILE A N 1
ATOM 898 C CA . ILE A 1 118 ? -9.616 5.932 14.462 1.00 92.69 118 ILE A CA 1
ATOM 899 C C . ILE A 1 118 ? -10.441 6.428 15.647 1.00 92.69 118 ILE A C 1
ATOM 901 O O . ILE A 1 118 ? -11.335 5.737 16.124 1.00 92.69 118 ILE A O 1
ATOM 905 N N . LEU A 1 119 ? -10.115 7.617 16.135 1.00 90.62 119 LEU A N 1
ATOM 906 C CA . LEU A 1 119 ? -10.809 8.312 17.212 1.00 90.62 119 LEU A CA 1
ATOM 907 C C . LEU A 1 119 ? -11.909 9.180 16.601 1.00 90.62 119 LEU A C 1
ATOM 909 O O . LEU A 1 119 ? -11.636 10.283 16.117 1.00 90.62 119 LEU A O 1
ATOM 913 N N . ASN A 1 120 ? -13.141 8.674 16.640 1.00 82.94 120 ASN A N 1
ATOM 914 C CA . ASN A 1 120 ? -14.304 9.299 16.006 1.00 82.94 120 ASN A CA 1
ATOM 915 C C . ASN A 1 120 ? -14.580 10.706 16.565 1.00 82.94 120 ASN A C 1
ATOM 917 O O . ASN A 1 120 ? -14.885 11.622 15.810 1.00 82.94 120 ASN A O 1
ATOM 921 N N . GLU A 1 121 ? -14.403 10.906 17.875 1.00 81.88 121 GLU A N 1
ATOM 922 C CA . GLU A 1 121 ? -14.655 12.194 18.542 1.00 81.88 121 GLU A CA 1
ATOM 923 C C . GLU A 1 121 ? -13.716 13.324 18.091 1.00 81.88 121 GLU A C 1
ATOM 925 O O . GLU A 1 121 ? -14.084 14.495 18.146 1.00 81.88 121 GLU A O 1
ATOM 930 N N . PHE A 1 122 ? -12.503 12.982 17.648 1.00 81.69 122 PHE A N 1
ATOM 931 C CA . PHE A 1 122 ? -11.445 13.947 17.339 1.00 81.69 122 PHE A CA 1
ATOM 932 C C . PHE A 1 122 ? -11.064 13.976 15.857 1.00 81.69 122 PHE A C 1
ATOM 934 O O . PHE A 1 122 ? -10.108 14.664 15.504 1.00 81.69 122 PHE A O 1
ATOM 941 N N . ASN A 1 123 ? -11.751 13.200 15.006 1.00 86.12 123 ASN A N 1
ATOM 942 C CA . ASN A 1 123 ? -11.356 12.957 13.612 1.00 86.12 123 ASN A CA 1
ATOM 943 C C . ASN A 1 123 ? -9.847 12.677 13.486 1.00 86.12 123 ASN A C 1
ATOM 945 O O . ASN A 1 123 ? -9.153 13.193 12.604 1.00 86.12 123 ASN A O 1
ATOM 949 N N . ALA A 1 124 ? -9.327 11.893 14.431 1.00 92.06 124 ALA A N 1
ATOM 950 C CA . ALA A 1 124 ? -7.909 11.604 14.549 1.00 92.06 124 ALA A CA 1
ATOM 951 C C . ALA A 1 124 ? -7.651 10.126 14.271 1.00 92.06 124 ALA A C 1
ATOM 953 O O . ALA A 1 124 ? -8.444 9.257 14.626 1.00 92.06 124 ALA A O 1
ATOM 954 N N . ARG A 1 125 ? -6.513 9.830 13.653 1.00 93.81 125 ARG A N 1
ATOM 955 C CA . ARG A 1 125 ? -6.061 8.473 13.366 1.00 93.81 125 ARG A CA 1
ATOM 956 C C . ARG A 1 125 ? -4.638 8.304 13.861 1.00 93.81 125 ARG A C 1
ATOM 958 O O . ARG A 1 125 ? -3.741 9.048 13.468 1.00 93.81 125 ARG A O 1
ATOM 965 N N . VAL A 1 126 ? -4.443 7.292 14.693 1.00 94.56 126 VAL A N 1
ATOM 966 C CA . VAL A 1 126 ? -3.117 6.789 15.048 1.00 94.56 126 VAL A CA 1
ATOM 967 C C . VAL A 1 126 ? -2.851 5.556 14.200 1.00 94.56 126 VAL A C 1
ATOM 969 O O . VAL A 1 126 ? -3.710 4.687 14.090 1.00 94.56 126 VAL A O 1
ATOM 972 N N . MET A 1 127 ? -1.672 5.489 13.600 1.00 96.44 127 MET A N 1
ATOM 973 C CA . MET A 1 127 ? -1.255 4.418 12.705 1.00 96.44 127 MET A CA 1
ATOM 974 C C . MET A 1 127 ? 0.069 3.842 13.185 1.00 96.44 127 MET A C 1
ATOM 976 O O . MET A 1 127 ? 0.983 4.585 13.537 1.00 96.44 127 MET A O 1
ATOM 980 N N . ILE A 1 128 ? 0.192 2.522 13.151 1.00 97.81 128 ILE A N 1
ATOM 981 C CA . ILE A 1 128 ? 1.472 1.819 13.226 1.00 97.81 128 ILE A CA 1
ATOM 982 C C . ILE A 1 128 ? 1.596 0.993 11.955 1.00 97.81 128 ILE A C 1
ATOM 984 O O . ILE A 1 128 ? 0.673 0.252 11.622 1.00 97.81 128 ILE A O 1
ATOM 988 N N . PHE A 1 129 ? 2.728 1.098 11.263 1.00 97.56 129 PHE A N 1
ATOM 989 C CA . PHE A 1 129 ? 2.955 0.369 10.019 1.00 97.56 129 PHE A CA 1
ATOM 990 C C . PHE A 1 129 ? 4.268 -0.403 10.039 1.00 97.56 129 PHE A C 1
ATOM 992 O O . PHE A 1 129 ? 5.259 0.025 10.635 1.00 97.56 129 PHE A O 1
ATOM 999 N N . PHE A 1 130 ? 4.267 -1.531 9.335 1.00 98.00 130 PHE A N 1
ATOM 1000 C CA . PHE A 1 130 ? 5.440 -2.340 9.034 1.00 98.00 130 PHE A CA 1
ATOM 1001 C C . PHE A 1 130 ? 5.480 -2.583 7.534 1.00 98.00 130 PHE A C 1
ATOM 1003 O O . PHE A 1 130 ? 4.501 -3.050 6.956 1.00 98.00 130 PHE A O 1
ATOM 1010 N N . LYS A 1 131 ? 6.617 -2.290 6.910 1.00 97.81 131 LYS A N 1
ATOM 1011 C CA . LYS A 1 131 ? 6.814 -2.392 5.468 1.00 97.81 131 LYS A CA 1
ATOM 1012 C C . LYS A 1 131 ? 8.105 -3.133 5.162 1.00 97.81 131 LYS A C 1
ATOM 1014 O O . LYS A 1 131 ? 9.152 -2.801 5.711 1.00 97.81 131 LYS A O 1
ATOM 1019 N N . ASN A 1 132 ? 8.032 -4.089 4.250 1.00 97.50 132 ASN A N 1
ATOM 1020 C CA . ASN A 1 132 ? 9.186 -4.719 3.622 1.00 97.50 132 ASN A CA 1
ATOM 1021 C C . ASN A 1 132 ? 9.199 -4.351 2.140 1.00 97.50 132 ASN A C 1
ATOM 1023 O O . ASN A 1 132 ? 8.156 -4.415 1.489 1.00 97.50 132 ASN A O 1
ATOM 1027 N N . THR A 1 133 ? 10.356 -3.963 1.619 1.00 95.81 133 THR A N 1
ATOM 1028 C CA . THR A 1 133 ? 10.554 -3.691 0.196 1.00 95.81 133 THR A CA 1
ATOM 1029 C C . THR A 1 133 ? 11.763 -4.466 -0.297 1.00 95.81 133 THR A C 1
ATOM 1031 O O . THR A 1 133 ? 12.875 -4.188 0.140 1.00 95.81 133 THR A O 1
ATOM 1034 N N . ASP A 1 134 ? 11.539 -5.402 -1.210 1.00 95.62 134 ASP A N 1
ATOM 1035 C CA . ASP A 1 134 ? 12.585 -6.230 -1.802 1.00 95.62 134 ASP A CA 1
ATOM 1036 C C . ASP A 1 134 ? 12.893 -5.737 -3.223 1.00 95.62 134 ASP A C 1
ATOM 1038 O O . ASP A 1 134 ? 11.968 -5.414 -3.980 1.00 95.62 134 ASP A O 1
ATOM 1042 N N . TYR A 1 135 ? 14.174 -5.698 -3.590 1.00 91.56 135 TYR A N 1
ATOM 1043 C CA . TYR A 1 135 ? 14.650 -5.269 -4.907 1.00 91.56 135 TYR A CA 1
ATOM 1044 C C . TYR A 1 135 ? 15.495 -6.367 -5.550 1.00 91.56 135 TYR A C 1
ATOM 1046 O O . TYR A 1 135 ? 16.420 -6.894 -4.938 1.00 91.56 135 TYR A O 1
ATOM 1054 N N . THR A 1 136 ? 15.244 -6.693 -6.819 1.00 91.69 136 THR A N 1
ATOM 1055 C CA . THR A 1 136 ? 16.083 -7.692 -7.512 1.00 91.69 136 THR A CA 1
ATOM 1056 C C . THR A 1 136 ? 17.458 -7.147 -7.901 1.00 91.69 136 THR A C 1
ATOM 1058 O O . THR A 1 136 ? 18.402 -7.923 -8.047 1.00 91.69 136 THR A O 1
ATOM 1061 N N . ALA A 1 137 ? 17.588 -5.825 -8.056 1.00 84.44 137 ALA A N 1
ATOM 1062 C CA . ALA A 1 137 ? 18.844 -5.142 -8.337 1.00 84.44 137 ALA A CA 1
ATOM 1063 C C . ALA A 1 137 ? 18.785 -3.652 -7.949 1.00 84.44 137 ALA A C 1
ATOM 1065 O O . ALA A 1 137 ? 17.752 -3.123 -7.544 1.00 84.44 137 ALA A O 1
ATOM 1066 N N . VAL A 1 138 ? 19.918 -2.959 -8.121 1.00 80.50 138 VAL A N 1
ATOM 1067 C CA . VAL A 1 138 ? 20.099 -1.494 -8.018 1.00 80.50 138 VAL A CA 1
ATOM 1068 C C . VAL A 1 138 ? 19.979 -0.905 -6.603 1.00 80.50 138 VAL A C 1
ATOM 1070 O O . VAL A 1 138 ? 20.577 0.136 -6.323 1.00 80.50 138 VAL A O 1
ATOM 1073 N N . ARG A 1 139 ? 19.282 -1.575 -5.682 1.00 80.06 139 ARG A N 1
ATOM 1074 C CA . ARG A 1 139 ? 19.177 -1.209 -4.262 1.00 80.06 139 ARG A CA 1
ATOM 1075 C C . ARG A 1 139 ? 19.218 -2.454 -3.380 1.00 80.06 139 ARG A C 1
ATOM 1077 O O . ARG A 1 139 ? 19.019 -3.565 -3.857 1.00 80.06 139 ARG A O 1
ATOM 1084 N N . MET A 1 140 ? 19.507 -2.245 -2.100 1.00 87.25 140 MET A N 1
ATOM 1085 C CA . MET A 1 140 ? 19.338 -3.275 -1.076 1.00 87.25 140 MET A CA 1
ATOM 1086 C C . MET A 1 140 ? 17.883 -3.310 -0.612 1.00 87.25 140 MET A C 1
ATOM 1088 O O . MET A 1 140 ? 17.212 -2.274 -0.616 1.00 87.25 140 MET A O 1
ATOM 1092 N N . ASP A 1 141 ? 17.442 -4.487 -0.178 1.00 93.81 141 ASP A N 1
ATOM 1093 C CA . ASP A 1 141 ? 16.154 -4.670 0.485 1.00 93.81 141 ASP A CA 1
ATOM 1094 C C . ASP A 1 141 ? 16.054 -3.783 1.731 1.00 93.81 141 ASP A C 1
ATOM 1096 O O . ASP A 1 141 ? 17.045 -3.528 2.425 1.00 93.81 141 ASP A O 1
ATOM 1100 N N . ASP A 1 142 ? 14.843 -3.316 2.017 1.00 94.06 142 ASP A N 1
ATOM 1101 C CA . ASP A 1 142 ? 14.577 -2.351 3.075 1.00 94.06 142 ASP A CA 1
ATOM 1102 C C . ASP A 1 142 ? 13.378 -2.762 3.933 1.00 94.06 142 ASP A C 1
ATOM 1104 O O . ASP A 1 142 ? 12.324 -3.167 3.436 1.00 94.06 142 ASP A O 1
ATOM 1108 N N . LYS A 1 143 ? 13.536 -2.602 5.248 1.00 96.50 143 LYS A N 1
ATOM 1109 C CA . LYS A 1 143 ? 12.512 -2.863 6.257 1.00 96.50 143 LYS A CA 1
ATOM 1110 C C . LYS A 1 143 ? 12.272 -1.598 7.051 1.00 96.50 143 LYS A C 1
ATOM 1112 O O . LYS A 1 143 ? 13.168 -1.087 7.716 1.00 96.50 143 LYS A O 1
ATOM 1117 N N . GLN A 1 144 ? 11.031 -1.139 7.036 1.00 96.25 144 GLN A N 1
ATOM 1118 C CA . GLN A 1 144 ? 10.611 0.067 7.729 1.00 96.25 144 GLN A CA 1
ATOM 1119 C C . GLN A 1 144 ? 9.516 -0.278 8.729 1.00 96.25 144 GLN A C 1
ATOM 1121 O O . GLN A 1 144 ? 8.604 -1.049 8.438 1.00 96.25 144 GLN A O 1
ATOM 1126 N N . ALA A 1 145 ? 9.595 0.330 9.902 1.00 97.19 145 ALA A N 1
ATOM 1127 C CA . ALA A 1 145 ? 8.493 0.395 10.840 1.00 97.19 145 ALA A CA 1
ATOM 1128 C C . ALA A 1 145 ? 8.323 1.852 11.254 1.00 97.19 145 ALA A C 1
ATOM 1130 O O . ALA A 1 145 ? 9.308 2.587 11.359 1.00 97.19 145 ALA A O 1
ATOM 1131 N N . GLY A 1 146 ? 7.089 2.275 11.480 1.00 96.88 146 GLY A N 1
ATOM 1132 C CA . GLY A 1 146 ? 6.827 3.657 11.836 1.00 96.88 146 GLY A CA 1
ATOM 1133 C C . GLY A 1 146 ? 5.488 3.848 12.509 1.00 96.88 146 GLY A C 1
ATOM 1134 O O . GLY A 1 146 ? 4.646 2.952 12.561 1.00 96.88 146 GLY A O 1
ATOM 1135 N N . VAL A 1 147 ? 5.330 5.052 13.040 1.00 96.50 147 VAL A N 1
ATOM 1136 C CA . VAL A 1 147 ? 4.100 5.520 13.662 1.00 96.50 147 VAL A CA 1
ATOM 1137 C C . VAL A 1 147 ? 3.643 6.784 12.951 1.00 96.50 147 VAL A C 1
ATOM 1139 O O . VAL A 1 147 ? 4.459 7.632 12.588 1.00 96.50 147 VAL A O 1
ATOM 1142 N N . GLY A 1 148 ? 2.342 6.894 12.734 1.00 93.44 148 GLY A N 1
ATOM 1143 C CA . GLY A 1 148 ? 1.693 8.039 12.121 1.00 93.44 148 GLY A CA 1
ATOM 1144 C C . GLY A 1 148 ? 0.627 8.593 13.051 1.00 93.44 148 GLY A C 1
ATOM 1145 O O . GLY A 1 148 ? -0.090 7.844 13.712 1.00 93.44 148 GLY A O 1
ATOM 1146 N N . LEU A 1 149 ? 0.519 9.914 13.085 1.00 93.50 149 LEU A N 1
ATOM 1147 C CA . LEU A 1 149 ? -0.606 10.613 13.684 1.00 93.50 149 LEU A CA 1
ATOM 1148 C C . LEU A 1 149 ? -1.186 11.523 12.611 1.00 93.50 149 LEU A C 1
ATOM 1150 O O . LEU A 1 149 ? -0.495 12.396 12.089 1.00 93.50 149 LEU A O 1
ATOM 1154 N N . GLN A 1 150 ? -2.451 11.307 12.293 1.00 91.75 150 GLN A N 1
ATOM 1155 C CA . GLN A 1 150 ? -3.220 12.156 11.404 1.00 91.75 150 GLN A CA 1
ATOM 1156 C C . GLN A 1 150 ? -4.336 12.791 12.222 1.00 91.75 150 GLN A C 1
ATOM 1158 O O . GLN A 1 150 ? -5.087 12.096 12.899 1.00 91.75 150 GLN A O 1
ATOM 1163 N N . ILE A 1 151 ? -4.436 14.112 12.167 1.00 89.69 151 ILE A N 1
ATOM 1164 C CA . ILE A 1 151 ? -5.512 14.878 12.792 1.00 89.69 151 ILE A CA 1
ATOM 1165 C C . ILE A 1 151 ? -6.158 15.685 11.680 1.00 89.69 151 ILE A C 1
ATOM 1167 O O . ILE A 1 151 ? -5.449 16.334 10.906 1.00 89.69 151 ILE A O 1
ATOM 1171 N N . GLN A 1 152 ? -7.481 15.638 11.593 1.00 78.25 152 GLN A N 1
ATOM 1172 C CA . GLN A 1 152 ? -8.237 16.452 10.656 1.00 78.25 152 GLN A CA 1
ATOM 1173 C C . GLN A 1 152 ? -9.067 17.473 11.439 1.00 78.25 152 GLN A C 1
ATOM 1175 O O . GLN A 1 152 ? -9.895 17.092 12.264 1.00 78.25 152 GLN A O 1
ATOM 1180 N N . MET A 1 153 ? -8.776 18.759 11.209 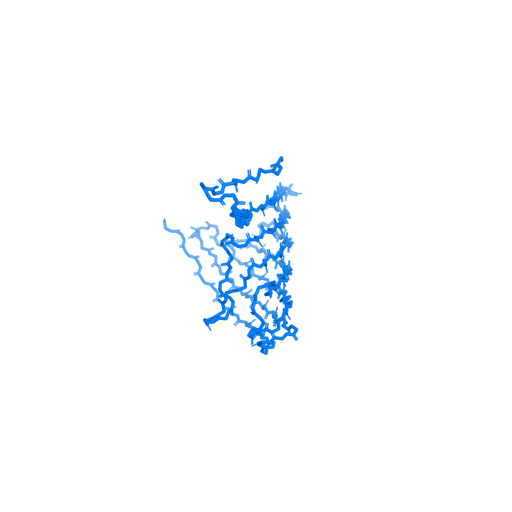1.00 69.50 153 MET A N 1
ATOM 1181 C CA . MET A 1 153 ? -9.478 19.905 11.805 1.00 69.50 153 MET A CA 1
ATOM 1182 C C . MET A 1 153 ? -10.581 20.409 10.882 1.00 69.50 153 MET A C 1
ATOM 1184 O O . MET A 1 153 ? -10.337 20.417 9.652 1.00 69.50 153 MET A O 1
#

Solvent-accessible surface area (backbone atoms only — not comparable to full-atom values): 8461 Å² total; per-residue (Å²): 134,91,80,85,57,74,44,100,82,73,46,74,50,75,72,80,81,77,56,40,69,52,74,50,79,46,79,47,78,44,78,75,55,78,76,14,34,41,38,41,38,36,39,41,39,40,23,38,68,40,75,76,80,76,86,44,95,91,55,77,63,34,32,38,42,34,36,37,44,33,43,36,41,37,43,42,66,52,103,57,74,35,30,45,32,45,35,40,38,42,34,42,36,39,40,32,42,90,85,63,78,86,57,81,60,32,43,40,40,36,42,35,43,38,44,33,42,37,30,68,90,59,52,27,36,42,36,39,39,42,36,41,36,44,42,77,44,101,52,77,64,46,79,48,73,52,75,47,81,48,75,58,132

Secondary structure (DSSP, 8-state):
-----B-TTS-B-------EEEEEEEEEEEEEETTEEEEEEEEEEEEEBS-----STT----EEEEEEEEEEEEPPP-SSSEEEEEEEEEEEEEEE-SS--SS--EEEEEEEEEEEEEEGGGTEEEEEEEEEEEESSSS--EEEEEEEEEE--

Radius of gyration: 21.99 Å; Cα contacts (8 Å, |Δi|>4): 352; chains: 1; bounding box: 46×28×73 Å

Nearest PDB structures (foldseek):
  4rdt-assembly1_A  TM=5.581E-01  e=8.779E-01  Neisseria meningitidis MC58
  7ye6-assembly1_P  TM=5.372E-01  e=3.932E+00  Escherichia coli O157:H7
  7ye4-assembly1_P  TM=4.309E-01  e=1.080E+00  Escherichia coli O157:H7